Protein AF-A0A2V6WEN0-F1 (afdb_monomer_lite)

Structure (mmCIF, N/CA/C/O backbone):
data_AF-A0A2V6WEN0-F1
#
_entry.id   AF-A0A2V6WEN0-F1
#
loop_
_atom_site.group_PDB
_atom_site.id
_atom_site.type_symbol
_atom_site.label_atom_id
_atom_site.label_alt_id
_atom_site.label_comp_id
_atom_site.label_asym_id
_atom_site.label_entity_id
_atom_site.label_seq_id
_atom_site.pdbx_PDB_ins_code
_atom_site.Cartn_x
_atom_site.Cartn_y
_atom_site.Cartn_z
_atom_site.occupancy
_atom_site.B_iso_or_equiv
_atom_site.auth_seq_id
_atom_site.auth_comp_id
_atom_site.auth_asym_id
_atom_site.auth_atom_id
_atom_site.pdbx_PDB_model_num
ATOM 1 N N . MET A 1 1 ? 1.503 42.619 5.405 1.00 52.03 1 MET A N 1
ATOM 2 C CA . MET A 1 1 ? 1.293 41.228 5.858 1.00 52.03 1 MET A CA 1
ATOM 3 C C . MET A 1 1 ? 1.195 40.349 4.615 1.00 52.03 1 MET A C 1
ATOM 5 O O . MET A 1 1 ? 0.167 40.417 3.955 1.00 52.03 1 MET A O 1
ATOM 9 N N . PRO A 1 2 ? 2.258 39.650 4.186 1.00 51.03 2 PRO A N 1
ATOM 10 C CA . PRO A 1 2 ? 2.187 38.830 2.980 1.00 51.03 2 PRO A CA 1
ATOM 11 C C . PRO A 1 2 ? 1.490 37.493 3.263 1.00 51.03 2 PRO A C 1
ATOM 13 O O . PRO A 1 2 ? 1.776 36.824 4.255 1.00 51.03 2 PRO A O 1
ATOM 16 N N . GLY A 1 3 ? 0.534 37.169 2.391 1.00 53.19 3 GLY A N 1
ATOM 17 C CA . GLY A 1 3 ? -0.346 36.012 2.468 1.00 53.19 3 GLY A CA 1
ATOM 18 C C . GLY A 1 3 ? 0.389 34.684 2.332 1.00 53.19 3 GLY A C 1
ATOM 19 O O . GLY A 1 3 ? 1.315 34.532 1.536 1.00 53.19 3 GLY A O 1
ATOM 20 N N . SER A 1 4 ? -0.063 33.721 3.131 1.00 55.56 4 SER A N 1
ATOM 21 C CA . SER A 1 4 ? 0.369 32.332 3.064 1.00 55.56 4 SER A CA 1
ATOM 22 C C . SER A 1 4 ? 0.012 31.751 1.694 1.00 55.56 4 SER A C 1
ATOM 24 O O . SER A 1 4 ? -1.165 31.679 1.333 1.00 55.56 4 SER A O 1
ATOM 26 N N . LEU A 1 5 ? 1.025 31.344 0.927 1.00 53.78 5 LEU A N 1
ATOM 27 C CA . LEU A 1 5 ? 0.837 30.480 -0.231 1.00 53.78 5 LEU A CA 1
ATOM 28 C C . LEU A 1 5 ? 0.321 29.129 0.273 1.00 53.78 5 LEU A C 1
ATOM 30 O O . LEU A 1 5 ? 1.086 28.309 0.780 1.00 53.78 5 LEU A O 1
ATOM 34 N N . SER A 1 6 ? -0.983 28.896 0.132 1.00 51.62 6 SER A N 1
ATOM 35 C CA . SER A 1 6 ? -1.570 27.569 0.291 1.00 51.62 6 SER A CA 1
ATOM 36 C C . SER A 1 6 ? -1.165 26.735 -0.923 1.00 51.62 6 SER A C 1
ATOM 38 O O . SER A 1 6 ? -1.819 26.728 -1.962 1.00 51.62 6 SER A O 1
ATOM 40 N N . ILE A 1 7 ? -0.002 26.099 -0.820 1.00 59.72 7 ILE A N 1
ATOM 41 C CA . ILE A 1 7 ? 0.394 25.026 -1.726 1.00 59.72 7 ILE A CA 1
ATOM 42 C C . ILE A 1 7 ? -0.611 23.899 -1.450 1.00 59.72 7 ILE A C 1
ATOM 44 O O . ILE A 1 7 ? -0.650 23.434 -0.306 1.00 59.72 7 ILE A O 1
ATOM 48 N N . PRO A 1 8 ? -1.443 23.460 -2.418 1.00 48.28 8 PRO A N 1
ATOM 49 C CA . PRO A 1 8 ? -2.257 22.276 -2.197 1.00 48.28 8 PRO A CA 1
ATOM 50 C C . PRO A 1 8 ? -1.282 21.150 -1.852 1.00 48.28 8 PRO A C 1
ATOM 52 O O . PRO A 1 8 ? -0.276 21.002 -2.560 1.00 48.28 8 PRO A O 1
ATOM 55 N N . PRO A 1 9 ? -1.492 20.398 -0.758 1.00 49.66 9 PRO A N 1
ATOM 56 C CA . PRO A 1 9 ? -0.635 19.272 -0.473 1.00 49.66 9 PRO A CA 1
ATOM 57 C C . PRO A 1 9 ? -0.705 18.386 -1.707 1.00 49.66 9 PRO A C 1
ATOM 59 O O . PRO A 1 9 ? -1.751 17.836 -2.046 1.00 49.66 9 PRO A O 1
ATOM 62 N N . ARG A 1 10 ? 0.418 18.286 -2.413 1.00 43.38 10 ARG A N 1
ATOM 63 C CA . ARG A 1 10 ? 0.699 17.121 -3.232 1.00 43.38 10 ARG A CA 1
ATOM 64 C C . ARG A 1 10 ? 0.611 15.957 -2.256 1.00 43.38 10 ARG A C 1
ATOM 66 O O . ARG A 1 10 ? 1.546 15.690 -1.508 1.00 43.38 10 ARG A O 1
ATOM 73 N N . ILE A 1 11 ? -0.574 15.373 -2.161 1.00 48.47 11 ILE A N 1
ATOM 74 C CA . ILE A 1 11 ? -0.842 14.175 -1.388 1.00 48.47 11 ILE A CA 1
ATOM 75 C C . ILE A 1 11 ? -0.080 13.059 -2.096 1.00 48.47 11 ILE A C 1
ATOM 77 O O . ILE A 1 11 ? -0.629 12.258 -2.834 1.00 48.47 11 ILE A O 1
ATOM 81 N N . THR A 1 12 ? 1.224 12.984 -1.834 1.00 51.12 12 THR A N 1
ATOM 82 C CA . THR A 1 12 ? 1.779 11.717 -1.377 1.00 51.12 12 THR A CA 1
ATOM 83 C C . THR A 1 12 ? 0.836 11.323 -0.254 1.00 51.12 12 THR A C 1
ATOM 85 O O . THR A 1 12 ? 0.905 11.973 0.786 1.00 51.12 12 THR A O 1
ATOM 88 N N . ALA A 1 13 ? -0.174 10.487 -0.547 1.00 50.41 13 ALA A N 1
ATOM 89 C CA . ALA A 1 13 ? -1.279 10.174 0.360 1.00 50.41 13 ALA A CA 1
ATOM 90 C C . ALA A 1 13 ? -0.697 10.075 1.765 1.00 50.41 13 ALA A C 1
ATOM 92 O O . ALA A 1 13 ? 0.225 9.287 1.973 1.00 50.41 13 ALA A O 1
ATOM 93 N N . GLY A 1 14 ? -1.072 11.054 2.600 1.00 44.50 14 GLY A N 1
ATOM 94 C CA . GLY A 1 14 ? -0.222 11.542 3.680 1.00 44.50 14 GLY A CA 1
ATOM 95 C C . GLY A 1 14 ? 0.317 10.397 4.513 1.00 44.50 14 GLY A C 1
ATOM 96 O O . GLY A 1 14 ? -0.336 9.369 4.653 1.00 44.50 14 GLY A O 1
ATOM 97 N N . SER A 1 15 ? 1.465 10.596 5.140 1.00 52.66 15 SER A N 1
ATOM 98 C CA . SER A 1 15 ? 2.025 9.692 6.147 1.00 52.66 15 SER A CA 1
ATOM 99 C C . SER A 1 15 ? 1.024 9.282 7.255 1.00 52.66 15 SER A C 1
ATOM 101 O O . SER A 1 15 ? 1.341 8.411 8.052 1.00 52.66 15 SER A O 1
ATOM 103 N N . ASP A 1 16 ? -0.164 9.899 7.295 1.00 58.94 16 ASP A N 1
ATOM 104 C CA . ASP A 1 16 ? -1.290 9.663 8.199 1.00 58.94 16 ASP A CA 1
ATOM 105 C C . ASP A 1 16 ? -2.565 9.094 7.516 1.00 58.94 16 ASP A C 1
ATOM 107 O O . ASP A 1 16 ? -3.513 8.711 8.197 1.00 58.94 16 ASP A O 1
ATOM 111 N N . TYR A 1 17 ? -2.628 9.003 6.177 1.00 69.12 17 TYR A N 1
ATOM 112 C CA . TYR A 1 17 ? -3.781 8.416 5.484 1.00 69.12 17 TYR A CA 1
ATOM 113 C C . TYR A 1 17 ? -3.793 6.904 5.700 1.00 69.12 17 TYR A C 1
ATOM 115 O O . TYR A 1 17 ? -2.938 6.173 5.187 1.00 69.12 17 TYR A O 1
ATOM 123 N N . ARG A 1 18 ? -4.774 6.446 6.476 1.00 72.69 18 ARG A N 1
ATOM 124 C CA . ARG A 1 18 ? -5.009 5.028 6.728 1.00 72.69 18 ARG A CA 1
ATOM 125 C C . ARG A 1 18 ? -5.844 4.448 5.604 1.00 72.69 18 ARG A C 1
ATOM 127 O O . ARG A 1 18 ? -6.939 4.932 5.336 1.00 72.69 18 ARG A O 1
ATOM 134 N N . LEU A 1 19 ? -5.321 3.391 5.000 1.00 76.94 19 LEU A N 1
ATOM 135 C CA . LEU A 1 19 ? -6.035 2.603 4.013 1.00 76.94 19 LEU A CA 1
ATOM 136 C C . LEU A 1 19 ? -7.253 1.962 4.678 1.00 76.94 19 LEU A C 1
ATOM 138 O O . LEU A 1 19 ? -7.151 1.243 5.679 1.00 76.94 19 LEU A O 1
ATOM 142 N N . GLY A 1 20 ? -8.415 2.272 4.127 1.00 76.94 20 GLY A N 1
ATOM 143 C CA . GLY A 1 20 ? -9.701 1.726 4.495 1.00 76.94 20 GLY A CA 1
ATOM 144 C C . GLY A 1 20 ? -10.188 0.706 3.475 1.00 76.94 20 GLY A C 1
ATOM 145 O O . GLY A 1 20 ? -9.763 0.643 2.322 1.00 76.94 20 GLY A O 1
ATOM 146 N N . THR A 1 21 ? -11.126 -0.118 3.919 1.00 81.94 21 THR A N 1
ATOM 147 C CA . THR A 1 21 ? -11.887 -1.014 3.053 1.00 81.94 21 THR A CA 1
ATOM 148 C C . THR A 1 21 ? -12.511 -0.253 1.877 1.00 81.94 21 THR A C 1
ATOM 150 O O . THR A 1 21 ? -13.185 0.759 2.077 1.00 81.94 21 THR A O 1
ATOM 153 N N . GLY A 1 22 ? -12.331 -0.771 0.660 1.00 79.88 22 GLY A N 1
ATOM 154 C CA . GLY A 1 22 ? -12.826 -0.163 -0.578 1.00 79.88 22 GLY A CA 1
ATOM 155 C C . GLY A 1 22 ? -11.874 0.846 -1.226 1.00 79.88 22 GLY A C 1
ATOM 156 O O . GLY A 1 22 ? -12.166 1.316 -2.326 1.00 79.88 22 GLY A O 1
ATOM 157 N N . ASP A 1 23 ? -10.734 1.160 -0.604 1.00 83.31 23 ASP A N 1
ATOM 158 C CA . ASP A 1 23 ? -9.709 1.969 -1.262 1.00 83.31 23 ASP A CA 1
ATOM 159 C C . ASP A 1 23 ? -9.049 1.202 -2.404 1.00 83.31 23 ASP A C 1
ATOM 161 O O . ASP A 1 23 ? -8.862 -0.016 -2.360 1.00 83.31 23 ASP A O 1
ATOM 165 N N . THR A 1 24 ? -8.686 1.934 -3.451 1.00 84.75 24 THR A N 1
ATOM 166 C CA . THR A 1 24 ? -7.963 1.394 -4.598 1.00 84.75 24 THR A CA 1
ATOM 167 C C . THR A 1 24 ? -6.519 1.860 -4.535 1.00 84.75 24 THR A C 1
ATOM 169 O O . THR A 1 24 ? -6.214 3.054 -4.628 1.00 84.75 24 THR A O 1
ATOM 172 N N . VAL A 1 25 ? -5.622 0.892 -4.387 1.00 83.56 25 VAL A N 1
ATOM 173 C CA . VAL A 1 25 ? -4.181 1.106 -4.370 1.00 83.56 25 VAL A CA 1
ATOM 174 C C . VAL A 1 25 ? -3.566 0.572 -5.652 1.00 83.56 25 VAL A C 1
ATOM 176 O O . VAL A 1 25 ? -3.870 -0.520 -6.121 1.00 83.56 25 VAL A O 1
ATOM 179 N N . GLU A 1 26 ? -2.678 1.357 -6.229 1.00 85.88 26 GLU A N 1
ATOM 180 C CA . GLU A 1 26 ? -1.772 0.923 -7.271 1.00 85.88 26 GLU A CA 1
ATOM 181 C C . GLU A 1 26 ? -0.455 0.505 -6.626 1.00 85.88 26 GLU A C 1
ATOM 183 O O . GLU A 1 26 ? 0.148 1.227 -5.834 1.00 85.88 26 GLU A O 1
ATOM 188 N N . VAL A 1 27 ? -0.008 -0.687 -6.975 1.00 85.88 27 VAL A N 1
ATOM 189 C CA . VAL A 1 27 ? 1.249 -1.267 -6.543 1.00 85.88 27 VAL A CA 1
ATOM 190 C C . VAL A 1 27 ? 2.137 -1.322 -7.768 1.00 85.88 27 VAL A C 1
ATOM 192 O O . VAL A 1 27 ? 1.892 -2.082 -8.705 1.00 85.88 27 VAL A O 1
ATOM 195 N N . VAL A 1 28 ? 3.168 -0.493 -7.771 1.00 85.88 28 VAL A N 1
ATOM 196 C CA . VAL A 1 28 ? 4.164 -0.449 -8.831 1.00 85.88 28 VAL A CA 1
ATOM 197 C C . VAL A 1 28 ? 5.367 -1.256 -8.379 1.00 85.88 28 VAL A C 1
ATOM 199 O O . VAL A 1 28 ? 6.013 -0.945 -7.383 1.00 85.88 28 VAL A O 1
ATOM 202 N N . LEU A 1 29 ? 5.638 -2.312 -9.127 1.00 84.75 29 LEU A N 1
ATOM 203 C CA . LEU A 1 29 ? 6.766 -3.204 -8.988 1.00 84.75 29 LEU A CA 1
ATOM 204 C C . LEU A 1 29 ? 7.800 -2.843 -10.056 1.00 84.75 29 LEU A C 1
ATOM 206 O O . LEU A 1 29 ? 7.684 -3.272 -11.200 1.00 84.75 29 LEU A O 1
ATOM 210 N N . ALA A 1 30 ? 8.806 -2.050 -9.706 1.00 84.62 30 ALA A N 1
ATOM 211 C CA . ALA A 1 30 ? 9.903 -1.702 -10.600 1.00 84.62 30 ALA A CA 1
ATOM 212 C C . ALA A 1 30 ? 11.095 -2.645 -10.378 1.00 84.62 30 ALA A C 1
ATOM 214 O O . ALA A 1 30 ? 11.862 -2.519 -9.425 1.00 84.62 30 ALA A O 1
ATOM 215 N N . GLY A 1 31 ? 11.231 -3.634 -11.258 1.00 80.31 31 GLY A N 1
ATOM 216 C CA . GLY A 1 31 ? 12.390 -4.516 -11.315 1.00 80.31 31 GLY A CA 1
ATOM 217 C C . GLY A 1 31 ? 13.533 -3.928 -12.148 1.00 80.31 31 GLY A C 1
ATOM 218 O O . GLY A 1 31 ? 13.480 -2.805 -12.642 1.00 80.31 31 GLY A O 1
ATOM 219 N N . ARG A 1 32 ? 14.588 -4.726 -12.350 1.00 70.88 32 ARG A N 1
ATOM 220 C CA . ARG A 1 32 ? 15.763 -4.322 -13.149 1.00 70.88 32 ARG A CA 1
ATOM 221 C C . ARG A 1 32 ? 15.492 -4.131 -14.639 1.00 70.88 32 ARG A C 1
ATOM 223 O O . ARG A 1 32 ? 16.218 -3.382 -15.283 1.00 70.88 32 ARG A O 1
ATOM 230 N N . VAL A 1 33 ? 14.531 -4.870 -15.183 1.00 74.00 33 VAL A N 1
ATOM 231 C CA . VAL A 1 33 ? 14.281 -4.945 -16.633 1.00 74.00 33 VAL A CA 1
ATOM 232 C C . VAL A 1 33 ? 12.832 -4.585 -16.970 1.00 74.00 33 VAL A C 1
ATOM 234 O O . VAL A 1 33 ? 12.550 -4.158 -18.083 1.00 74.00 33 VAL A O 1
ATOM 237 N N . GLU A 1 34 ? 11.920 -4.699 -16.004 1.00 79.56 34 GLU A N 1
ATOM 238 C CA . GLU A 1 34 ? 10.488 -4.500 -16.206 1.00 79.56 34 GLU A CA 1
ATOM 239 C C . GLU A 1 34 ? 9.847 -3.759 -15.033 1.00 79.56 34 GLU A C 1
ATOM 241 O O . GLU A 1 34 ? 10.272 -3.892 -13.884 1.00 79.56 34 GLU A O 1
ATOM 246 N N . VAL A 1 35 ? 8.811 -2.978 -15.342 1.00 83.56 35 VAL A N 1
ATOM 247 C CA . VAL A 1 35 ? 7.960 -2.310 -14.357 1.00 83.56 35 VAL A CA 1
ATOM 248 C C . VAL A 1 35 ? 6.557 -2.889 -14.487 1.00 83.56 35 VAL A C 1
ATOM 250 O O . VAL A 1 35 ? 5.892 -2.669 -15.498 1.00 83.56 35 VAL A O 1
ATOM 253 N N . ALA A 1 36 ? 6.100 -3.612 -13.470 1.00 83.00 36 ALA A N 1
ATOM 254 C CA . ALA A 1 36 ? 4.744 -4.133 -13.385 1.00 83.00 36 ALA A CA 1
ATOM 255 C C . ALA A 1 36 ? 3.882 -3.192 -12.536 1.00 83.00 36 ALA A C 1
ATOM 257 O O . ALA A 1 36 ? 4.269 -2.804 -11.439 1.00 83.00 36 ALA A O 1
ATOM 258 N N . ARG A 1 37 ? 2.709 -2.801 -13.034 1.00 84.44 37 ARG A N 1
ATOM 259 C CA . ARG A 1 37 ? 1.758 -1.950 -12.304 1.00 84.44 37 ARG A CA 1
ATOM 260 C C . ARG A 1 37 ? 0.505 -2.754 -12.036 1.00 84.44 37 ARG A C 1
ATOM 262 O O . ARG A 1 37 ? -0.170 -3.170 -12.971 1.00 84.44 37 ARG A O 1
ATOM 269 N N . GLN A 1 38 ? 0.215 -2.971 -10.765 1.00 84.50 38 GLN A N 1
ATOM 270 C CA . GLN A 1 38 ? -0.885 -3.806 -10.319 1.00 84.50 38 GLN A CA 1
ATOM 271 C C . GLN A 1 38 ? -1.855 -2.953 -9.518 1.00 84.50 38 GLN A C 1
ATOM 273 O O . GLN A 1 38 ? -1.500 -2.424 -8.471 1.00 84.50 38 GLN A O 1
ATOM 278 N N . VAL A 1 39 ? -3.091 -2.842 -9.985 1.00 85.00 39 VAL A N 1
ATOM 279 C CA . VAL A 1 39 ? -4.146 -2.162 -9.233 1.00 85.00 39 VAL A CA 1
ATOM 280 C C . VAL A 1 39 ? -4.873 -3.191 -8.379 1.00 85.00 39 VAL A C 1
ATOM 282 O O . VAL A 1 39 ? -5.388 -4.180 -8.899 1.00 85.00 39 VAL A O 1
ATOM 285 N N . ALA A 1 40 ? -4.897 -2.966 -7.069 1.00 82.69 40 ALA A N 1
ATOM 286 C CA . ALA A 1 40 ? -5.568 -3.811 -6.097 1.00 82.69 40 ALA A CA 1
ATOM 287 C C . ALA A 1 40 ? -6.544 -2.979 -5.260 1.00 82.69 40 ALA A C 1
ATOM 289 O O . ALA A 1 40 ? -6.255 -1.855 -4.854 1.00 82.69 40 ALA A O 1
ATOM 290 N N . MET A 1 41 ? -7.711 -3.551 -4.983 1.00 85.69 41 MET A N 1
ATOM 291 C CA . MET A 1 41 ? -8.698 -2.953 -4.091 1.00 85.69 41 MET A CA 1
ATOM 292 C C . MET A 1 41 ? -8.573 -3.564 -2.696 1.00 85.69 41 MET A C 1
ATOM 294 O O . MET A 1 41 ? -8.360 -4.773 -2.556 1.00 85.69 41 MET A O 1
ATOM 298 N N . VAL A 1 42 ? -8.719 -2.734 -1.665 1.00 86.31 42 VAL A N 1
ATOM 299 C CA . VAL A 1 42 ? -8.801 -3.188 -0.277 1.00 86.31 42 VAL A CA 1
ATOM 300 C C . VAL A 1 42 ? -10.139 -3.900 -0.089 1.00 86.31 42 VAL A C 1
ATOM 302 O O . VAL A 1 42 ? -11.207 -3.297 -0.194 1.00 86.31 42 VAL A O 1
ATOM 305 N N . SER A 1 43 ? -10.076 -5.199 0.182 1.00 83.56 43 SER A N 1
ATOM 306 C CA . SER A 1 43 ? -11.248 -6.048 0.411 1.00 83.56 43 SER A CA 1
ATOM 307 C C . SER A 1 43 ? -11.992 -5.656 1.690 1.00 83.56 43 SER A C 1
ATOM 309 O O . SER A 1 43 ? -11.435 -4.987 2.558 1.00 83.56 43 SER A O 1
ATOM 311 N N . ALA A 1 44 ? -13.230 -6.144 1.844 1.00 79.62 44 ALA A N 1
ATOM 312 C CA . ALA A 1 44 ? -14.039 -5.990 3.063 1.00 79.62 44 ALA A CA 1
ATOM 313 C C . ALA A 1 44 ? -13.293 -6.391 4.348 1.00 79.62 44 ALA A C 1
ATOM 315 O O . ALA A 1 44 ? -13.424 -5.729 5.372 1.00 79.62 44 ALA A O 1
ATOM 316 N N . ASP A 1 45 ? -12.463 -7.427 4.235 1.00 79.06 45 ASP A N 1
AT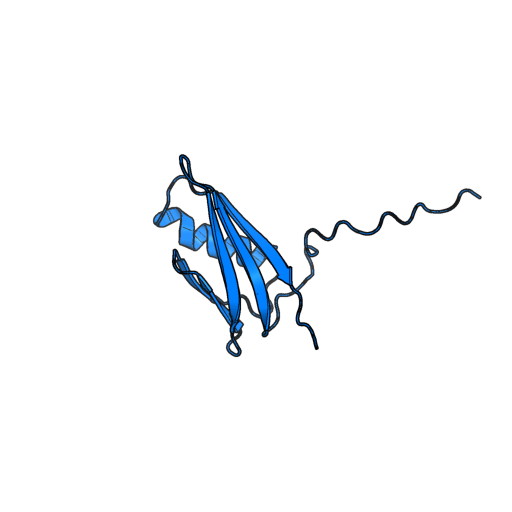OM 317 C CA . ASP A 1 45 ? -11.606 -7.972 5.291 1.00 79.06 45 ASP A CA 1
ATOM 318 C C . ASP A 1 45 ? -10.408 -7.070 5.642 1.00 79.06 45 ASP A C 1
ATOM 320 O O . ASP A 1 45 ? -9.692 -7.316 6.605 1.00 79.06 45 ASP A O 1
ATOM 324 N N . GLY A 1 46 ? -10.164 -6.023 4.848 1.00 80.44 46 GLY A N 1
ATOM 325 C CA . GLY A 1 46 ? -9.035 -5.124 5.033 1.00 80.44 46 GLY A CA 1
ATOM 326 C C . GLY A 1 46 ? -7.737 -5.564 4.361 1.00 80.44 46 GLY A C 1
ATOM 327 O O . GLY A 1 46 ? -6.665 -5.020 4.630 1.00 80.44 46 GLY A O 1
ATOM 328 N N . ASN A 1 47 ? -7.817 -6.545 3.469 1.00 86.25 47 ASN A N 1
ATOM 329 C CA . ASN A 1 47 ? -6.660 -7.105 2.782 1.00 86.25 47 ASN A CA 1
ATOM 330 C C . ASN A 1 47 ? -6.655 -6.677 1.314 1.00 86.25 47 ASN A C 1
ATOM 332 O O . ASN A 1 47 ? -7.707 -6.617 0.675 1.00 86.25 47 ASN A O 1
ATOM 336 N N . ILE A 1 48 ? -5.475 -6.428 0.756 1.00 85.75 48 ILE A N 1
ATOM 337 C CA . ILE A 1 48 ? -5.284 -6.235 -0.686 1.00 85.75 48 ILE A CA 1
ATOM 338 C C . ILE A 1 48 ? -4.733 -7.514 -1.298 1.00 85.75 48 ILE A C 1
ATOM 340 O O . ILE A 1 48 ? -3.786 -8.104 -0.782 1.00 85.75 48 ILE A O 1
ATOM 344 N N . ALA A 1 49 ? -5.324 -7.954 -2.403 1.00 81.06 49 ALA A N 1
ATOM 345 C CA . ALA A 1 49 ? -4.820 -9.089 -3.162 1.00 81.06 49 ALA A CA 1
ATOM 346 C C . ALA A 1 49 ? -3.843 -8.585 -4.225 1.00 81.06 49 ALA A C 1
ATOM 348 O O . ALA A 1 49 ? -4.240 -7.926 -5.184 1.00 81.06 49 ALA A O 1
ATOM 349 N N . VAL A 1 50 ? -2.560 -8.893 -4.053 1.00 78.94 50 VAL A N 1
ATOM 350 C CA . VAL A 1 50 ? -1.500 -8.449 -4.957 1.00 78.94 50 VAL A CA 1
ATOM 351 C C . VAL A 1 50 ? -0.860 -9.685 -5.572 1.00 78.94 50 VAL A C 1
ATO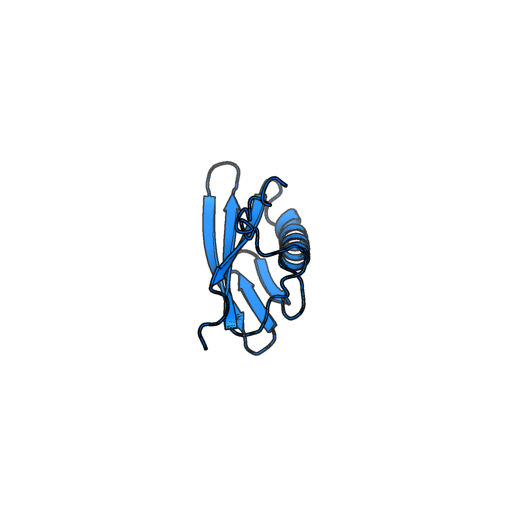M 353 O O . VAL A 1 50 ? -0.100 -10.354 -4.886 1.00 78.94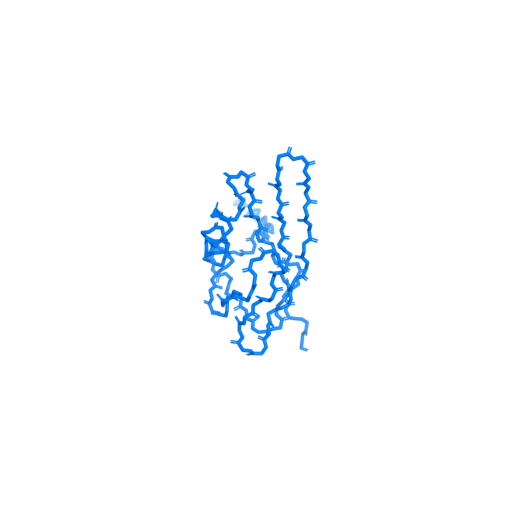 50 VAL A O 1
ATOM 356 N N . PRO A 1 51 ? -1.137 -10.021 -6.845 1.00 71.69 51 PRO A N 1
ATOM 357 C CA . PRO A 1 51 ? -0.707 -11.281 -7.459 1.00 71.69 51 PRO A CA 1
ATOM 358 C C . PRO A 1 51 ? 0.768 -11.674 -7.239 1.00 71.69 51 PRO A C 1
ATOM 360 O O . PRO A 1 51 ? 1.008 -12.844 -6.952 1.00 71.69 51 PRO A O 1
ATOM 363 N N . PRO A 1 52 ? 1.757 -10.754 -7.305 1.00 68.62 52 PRO A N 1
ATOM 364 C CA . PRO A 1 52 ? 3.159 -11.115 -7.070 1.00 68.62 52 PRO A CA 1
ATOM 365 C C . PRO A 1 52 ? 3.531 -11.385 -5.602 1.00 68.62 52 PRO A C 1
ATOM 367 O O . PRO A 1 52 ? 4.613 -11.903 -5.362 1.00 68.62 52 PRO A O 1
ATOM 370 N N . ILE A 1 53 ? 2.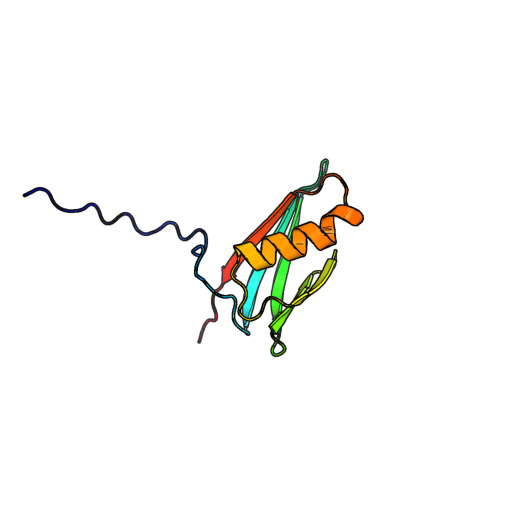690 -11.028 -4.626 1.00 72.62 53 ILE A N 1
ATOM 371 C CA . ILE A 1 53 ? 3.005 -11.105 -3.182 1.00 72.62 53 ILE A CA 1
ATOM 372 C C . ILE A 1 53 ? 1.989 -11.952 -2.403 1.00 72.62 53 ILE A C 1
ATOM 374 O O . ILE A 1 53 ? 2.340 -12.600 -1.421 1.00 72.62 53 ILE A O 1
ATOM 378 N N . GLY A 1 54 ? 0.735 -11.974 -2.846 1.00 79.19 54 GLY A N 1
ATOM 379 C CA . GLY A 1 54 ? -0.398 -12.597 -2.175 1.00 79.19 54 GLY A CA 1
ATOM 380 C C . GLY A 1 54 ? -1.332 -11.577 -1.522 1.00 79.19 54 GLY A C 1
ATOM 381 O O . GLY A 1 54 ? -1.371 -10.401 -1.890 1.00 79.19 54 GLY A O 1
ATOM 382 N N . ALA A 1 55 ? -2.127 -12.048 -0.564 1.00 81.56 55 ALA A N 1
ATOM 383 C CA . ALA A 1 55 ? -3.004 -11.197 0.229 1.00 81.56 55 ALA A CA 1
ATOM 384 C C . ALA A 1 55 ? -2.197 -10.491 1.327 1.00 81.56 55 ALA A C 1
ATOM 386 O O . ALA A 1 55 ? -1.603 -11.152 2.178 1.00 81.56 55 ALA A O 1
ATOM 387 N N . VAL A 1 56 ? -2.188 -9.158 1.320 1.00 82.94 56 VAL A N 1
ATOM 388 C CA . VAL A 1 56 ? -1.494 -8.351 2.329 1.00 82.94 56 VAL A CA 1
ATOM 389 C C . VAL A 1 56 ? -2.520 -7.572 3.151 1.00 82.94 56 VAL A C 1
ATOM 391 O O . VAL A 1 56 ? -3.310 -6.825 2.571 1.00 82.94 56 VAL A O 1
ATOM 394 N N . PRO A 1 57 ? -2.533 -7.719 4.487 1.00 82.88 57 PRO A N 1
ATOM 395 C CA . PRO A 1 57 ? -3.401 -6.927 5.346 1.00 82.88 57 PRO A CA 1
ATOM 396 C C . PRO A 1 57 ? -2.921 -5.479 5.381 1.00 82.88 57 PRO A C 1
ATOM 398 O O . PRO A 1 57 ? -1.791 -5.209 5.797 1.00 82.88 57 PRO A O 1
ATOM 401 N N . VAL A 1 58 ? -3.780 -4.562 4.936 1.00 80.44 58 VAL A N 1
ATOM 402 C CA . VAL A 1 58 ? -3.497 -3.119 4.874 1.00 80.44 58 VAL A CA 1
ATOM 403 C C . VAL A 1 58 ? -4.562 -2.258 5.546 1.00 80.44 58 VAL A C 1
ATOM 405 O O . VAL A 1 58 ?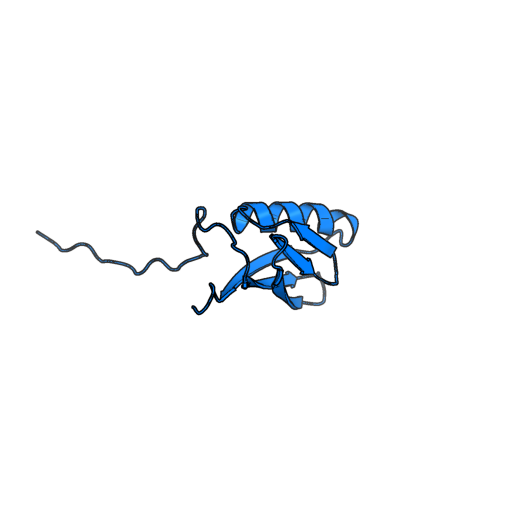 -4.363 -1.056 5.679 1.00 80.44 58 VAL A O 1
ATOM 408 N N . ALA A 1 59 ? -5.664 -2.845 6.019 1.00 75.69 59 ALA A N 1
ATOM 409 C CA . ALA A 1 59 ? -6.686 -2.117 6.758 1.00 75.69 59 ALA A CA 1
ATOM 410 C C . ALA A 1 59 ? -6.112 -1.467 8.006 1.00 75.69 59 ALA A C 1
ATOM 412 O O . ALA A 1 59 ? -5.459 -2.105 8.833 1.00 75.69 59 ALA A O 1
ATOM 413 N N . GLY A 1 60 ? -6.390 -0.174 8.136 1.00 74.06 60 GLY A N 1
ATOM 414 C CA . GLY A 1 60 ? -5.921 0.628 9.252 1.00 74.06 60 GLY A CA 1
ATOM 415 C C . GLY A 1 60 ? -4.422 0.922 9.211 1.00 74.06 60 GLY A C 1
ATOM 416 O O . GLY A 1 60 ? -3.973 1.707 10.044 1.00 74.06 60 GLY A O 1
ATOM 417 N N . LEU A 1 61 ? -3.660 0.365 8.261 1.00 78.12 61 LEU A N 1
ATOM 418 C CA . LEU A 1 61 ? -2.266 0.730 8.035 1.00 78.12 61 LEU A CA 1
ATOM 419 C C . LEU A 1 61 ? -2.192 2.006 7.206 1.00 78.12 61 LEU A C 1
ATOM 421 O O . LEU A 1 61 ? -3.022 2.270 6.333 1.00 78.12 61 LEU A O 1
ATOM 425 N N . THR A 1 62 ? -1.162 2.795 7.469 1.00 79.94 62 THR A N 1
ATOM 426 C CA . THR A 1 62 ? -0.800 3.897 6.580 1.00 79.94 62 THR A CA 1
ATOM 427 C C . THR A 1 62 ? -0.250 3.357 5.259 1.00 79.94 62 THR A C 1
ATOM 429 O O . THR A 1 62 ? 0.239 2.226 5.188 1.00 79.94 62 THR A O 1
ATOM 432 N N . VAL A 1 63 ? -0.278 4.172 4.201 1.00 77.12 63 VAL A N 1
ATOM 433 C CA . VAL A 1 63 ? 0.325 3.805 2.903 1.00 77.12 63 VAL A CA 1
ATOM 434 C C . VAL A 1 63 ? 1.801 3.409 3.064 1.00 77.12 63 VAL A C 1
ATOM 436 O O . VAL A 1 63 ? 2.251 2.453 2.439 1.00 77.12 63 VAL A O 1
ATOM 439 N N . LEU A 1 64 ? 2.532 4.079 3.963 1.00 76.25 64 LEU A N 1
ATOM 440 C CA . LEU A 1 64 ? 3.936 3.786 4.268 1.00 76.25 64 LEU A CA 1
ATOM 441 C C . LEU A 1 64 ? 4.106 2.429 4.964 1.00 76.25 64 LEU A C 1
ATOM 443 O O . LEU A 1 64 ? 4.975 1.642 4.582 1.00 76.25 64 LEU A O 1
ATOM 447 N N . GLU A 1 65 ? 3.280 2.124 5.967 1.00 83.00 65 GLU A N 1
ATOM 448 C CA . GLU A 1 65 ? 3.313 0.825 6.651 1.00 83.00 65 GLU A CA 1
ATOM 449 C C . GLU A 1 65 ? 2.924 -0.320 5.716 1.00 83.00 65 GLU A C 1
ATOM 451 O O . GLU A 1 65 ? 3.588 -1.359 5.707 1.00 83.00 65 GLU A O 1
ATOM 456 N N . ALA A 1 66 ? 1.885 -0.118 4.901 1.00 81.19 66 ALA A N 1
ATOM 457 C CA . ALA A 1 66 ? 1.477 -1.061 3.871 1.00 81.19 66 ALA A CA 1
ATOM 458 C C . ALA A 1 66 ? 2.623 -1.301 2.883 1.00 81.19 66 ALA A C 1
ATOM 460 O O . ALA A 1 66 ? 3.024 -2.446 2.687 1.00 81.19 66 ALA A O 1
ATOM 461 N N . GLN A 1 67 ? 3.230 -0.236 2.348 1.00 81.31 67 GLN A N 1
ATOM 462 C CA . GLN A 1 67 ? 4.388 -0.337 1.462 1.00 81.31 67 GLN A CA 1
ATOM 463 C C . GLN A 1 67 ? 5.544 -1.082 2.128 1.00 81.31 67 GLN A C 1
ATOM 465 O O . GLN A 1 67 ? 6.121 -1.974 1.518 1.00 81.31 67 GLN A O 1
ATOM 470 N N . THR A 1 68 ? 5.873 -0.767 3.380 1.00 82.50 68 THR A N 1
ATOM 471 C CA . THR A 1 68 ? 6.977 -1.418 4.101 1.00 82.50 68 THR A CA 1
ATOM 472 C C . THR A 1 68 ? 6.717 -2.911 4.261 1.00 82.50 68 THR A C 1
ATOM 474 O O . THR A 1 68 ? 7.578 -3.719 3.921 1.00 82.50 68 THR A O 1
ATOM 477 N N . ARG A 1 69 ? 5.513 -3.300 4.703 1.00 83.50 69 ARG A N 1
ATOM 478 C CA . ARG A 1 69 ? 5.132 -4.716 4.814 1.00 83.50 69 ARG A CA 1
ATOM 479 C C . ARG A 1 69 ? 5.194 -5.429 3.472 1.00 83.50 69 ARG A C 1
ATOM 481 O O . ARG A 1 69 ? 5.730 -6.529 3.391 1.00 83.50 69 ARG A O 1
ATOM 488 N N . MET A 1 70 ? 4.660 -4.811 2.427 1.00 81.56 70 MET A N 1
ATOM 489 C CA . MET A 1 70 ? 4.684 -5.380 1.084 1.00 81.56 70 MET A CA 1
ATOM 490 C C . MET A 1 70 ? 6.112 -5.539 0.573 1.00 81.56 70 MET A C 1
ATOM 492 O O . MET A 1 70 ? 6.450 -6.599 0.066 1.00 81.56 70 MET A O 1
ATOM 496 N N . THR A 1 71 ? 6.971 -4.539 0.763 1.00 81.50 71 THR A N 1
ATOM 497 C CA . THR A 1 71 ? 8.391 -4.594 0.394 1.00 81.50 71 THR A CA 1
ATOM 498 C C . THR A 1 71 ? 9.130 -5.699 1.144 1.00 81.50 71 THR A C 1
ATOM 500 O O . THR A 1 71 ? 9.921 -6.416 0.537 1.00 81.50 71 THR A O 1
ATOM 503 N N . GLU A 1 72 ? 8.860 -5.892 2.436 1.00 83.94 72 GLU A N 1
ATOM 504 C CA . GLU A 1 72 ? 9.453 -6.983 3.223 1.00 83.94 72 GLU A CA 1
ATOM 505 C C . GLU A 1 72 ? 9.009 -8.365 2.719 1.00 83.94 72 GLU A C 1
ATOM 507 O O . GLU A 1 72 ? 9.830 -9.277 2.638 1.00 83.94 72 GLU A O 1
ATOM 512 N N . LEU A 1 73 ? 7.744 -8.510 2.306 1.00 81.25 73 LEU A N 1
ATOM 513 C CA . LEU A 1 73 ? 7.236 -9.735 1.676 1.00 81.25 73 LEU A CA 1
ATOM 514 C C . LEU A 1 73 ? 7.783 -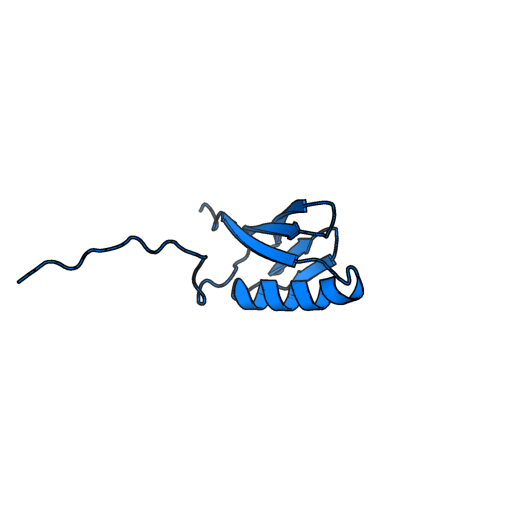9.933 0.250 1.00 81.25 73 LEU A C 1
ATOM 516 O O . LEU A 1 73 ? 7.987 -11.067 -0.180 1.00 81.25 73 LEU A O 1
ATOM 520 N N . ALA A 1 74 ? 8.056 -8.846 -0.477 1.00 79.19 74 ALA A N 1
ATOM 521 C CA . ALA A 1 74 ? 8.566 -8.883 -1.847 1.00 79.19 74 ALA A CA 1
ATOM 522 C C . ALA A 1 74 ? 10.081 -9.119 -1.927 1.00 79.19 74 ALA A C 1
ATOM 524 O O . ALA A 1 74 ? 10.541 -9.784 -2.850 1.00 79.19 74 ALA A O 1
ATOM 525 N N . LYS A 1 75 ? 10.863 -8.613 -0.965 1.00 80.38 75 LYS A N 1
ATOM 526 C CA . LYS A 1 75 ? 12.325 -8.785 -0.857 1.00 80.38 75 LYS A CA 1
ATOM 527 C C . LYS A 1 75 ? 12.817 -10.224 -1.084 1.00 80.38 75 LYS A C 1
ATOM 529 O O . LYS A 1 75 ? 13.771 -10.396 -1.848 1.00 80.38 75 LYS A O 1
ATOM 534 N N . PRO A 1 76 ? 12.244 -11.259 -0.432 1.00 79.81 76 PRO A N 1
ATOM 535 C CA . PRO A 1 76 ? 12.675 -12.640 -0.641 1.00 79.81 76 PRO A CA 1
ATOM 536 C C . PRO A 1 76 ? 12.271 -13.194 -2.014 1.00 79.81 76 PRO A C 1
ATOM 538 O O . PRO A 1 76 ? 12.963 -14.068 -2.529 1.00 79.81 76 PRO A O 1
ATOM 541 N N . LEU A 1 77 ? 11.194 -12.680 -2.616 1.00 76.56 77 LEU A N 1
ATOM 542 C CA . LEU A 1 77 ? 10.715 -13.092 -3.939 1.00 76.56 77 LEU A CA 1
ATOM 543 C C . LEU A 1 77 ? 11.541 -12.442 -5.059 1.00 76.56 77 LEU A C 1
ATOM 545 O O . LEU A 1 77 ? 11.945 -13.105 -6.012 1.00 76.56 77 LEU A O 1
ATOM 549 N N . PHE A 1 78 ? 11.853 -11.154 -4.910 1.00 73.25 78 PHE A N 1
ATOM 550 C CA . PHE A 1 78 ? 12.593 -10.356 -5.876 1.00 73.25 78 PHE A CA 1
ATOM 551 C C . PHE A 1 78 ? 13.684 -9.538 -5.177 1.00 73.25 78 PHE A C 1
ATOM 553 O O . PHE A 1 78 ? 13.452 -8.472 -4.613 1.00 73.25 78 PHE A O 1
ATOM 560 N N . ARG A 1 79 ? 14.927 -10.018 -5.285 1.00 71.69 79 ARG A N 1
ATOM 561 C CA . ARG A 1 79 ? 16.115 -9.449 -4.619 1.00 71.69 79 ARG A CA 1
ATOM 562 C C . ARG A 1 79 ? 16.451 -7.999 -5.033 1.00 71.69 79 ARG A C 1
ATOM 564 O O . ARG A 1 79 ? 17.249 -7.354 -4.362 1.00 71.69 79 ARG A O 1
ATOM 571 N N . TYR A 1 80 ? 15.875 -7.501 -6.132 1.00 68.69 80 TYR A N 1
ATOM 572 C CA . TYR A 1 80 ? 16.103 -6.159 -6.697 1.00 68.69 80 TYR A CA 1
ATOM 573 C C . TYR A 1 80 ? 14.818 -5.569 -7.289 1.00 68.69 80 TYR A C 1
ATOM 575 O O . TYR A 1 80 ? 14.784 -5.170 -8.454 1.00 68.69 80 TYR A O 1
ATOM 583 N N . LEU A 1 81 ? 13.751 -5.598 -6.502 1.00 78.44 81 LEU A N 1
ATOM 584 C CA . LEU A 1 81 ? 12.470 -5.003 -6.843 1.00 78.44 81 LEU A CA 1
ATOM 585 C C . LEU A 1 81 ? 12.242 -3.777 -5.962 1.00 78.44 81 LEU A C 1
ATOM 587 O O . LEU A 1 81 ? 12.289 -3.884 -4.738 1.00 78.44 81 LEU A O 1
ATOM 591 N N . ASP A 1 82 ? 11.972 -2.641 -6.590 1.00 81.00 82 ASP A N 1
ATOM 592 C CA . ASP A 1 82 ? 11.419 -1.475 -5.916 1.00 81.00 82 ASP A CA 1
ATOM 593 C C . ASP A 1 82 ? 9.892 -1.593 -5.912 1.00 81.00 82 ASP A C 1
ATOM 595 O O . ASP A 1 82 ? 9.264 -1.742 -6.963 1.00 81.00 82 ASP A O 1
ATOM 599 N N . LEU A 1 83 ? 9.303 -1.606 -4.717 1.00 84.56 83 LEU A N 1
ATOM 600 C CA . LEU A 1 83 ? 7.860 -1.661 -4.537 1.00 84.56 83 LEU A CA 1
ATOM 601 C C . LEU A 1 83 ? 7.374 -0.309 -4.033 1.00 84.56 83 LEU A C 1
ATOM 603 O O . LEU A 1 83 ? 7.684 0.121 -2.919 1.00 84.56 83 LEU A O 1
ATOM 607 N N . THR A 1 84 ? 6.554 0.327 -4.857 1.00 83.31 84 THR A N 1
ATOM 608 C CA . THR A 1 84 ? 5.904 1.595 -4.552 1.00 83.31 84 THR A CA 1
ATOM 609 C C . THR A 1 84 ? 4.400 1.372 -4.461 1.00 83.31 84 THR A C 1
ATOM 611 O O . THR A 1 84 ? 3.788 0.858 -5.394 1.00 83.31 84 THR A O 1
ATOM 614 N N . VAL A 1 85 ? 3.792 1.766 -3.341 1.00 81.44 85 VAL A N 1
ATOM 615 C CA . VAL A 1 85 ? 2.333 1.757 -3.174 1.00 81.44 85 VAL A CA 1
ATOM 616 C C . VAL A 1 85 ? 1.834 3.184 -3.325 1.00 81.44 85 VAL A C 1
ATOM 618 O O . VAL A 1 85 ? 2.277 4.083 -2.617 1.00 81.44 85 VAL A O 1
ATOM 621 N N . SER A 1 86 ? 0.915 3.393 -4.257 1.00 79.94 86 SER A N 1
ATOM 622 C CA . SER A 1 86 ? 0.265 4.674 -4.501 1.00 79.94 86 SER A CA 1
ATOM 623 C C . SER A 1 86 ? -1.230 4.505 -4.351 1.00 79.94 86 SER A C 1
ATOM 625 O O . SER A 1 86 ? -1.836 3.630 -4.959 1.00 79.94 86 SER A O 1
ATOM 627 N N . LEU A 1 87 ? -1.852 5.349 -3.543 1.00 79.38 87 LEU A N 1
ATOM 628 C CA . LEU A 1 87 ? -3.299 5.383 -3.487 1.00 79.38 87 LEU A CA 1
ATOM 629 C C . LEU A 1 87 ? -3.818 6.169 -4.697 1.00 79.38 87 LEU A C 1
ATOM 631 O O . LEU A 1 87 ? -3.546 7.361 -4.827 1.00 79.38 87 LEU A O 1
ATOM 635 N N . ILE A 1 88 ? -4.530 5.482 -5.590 1.00 78.75 88 ILE A N 1
ATOM 636 C CA . ILE A 1 88 ? -5.057 6.063 -6.837 1.00 78.75 88 ILE A CA 1
ATOM 637 C C . ILE A 1 88 ? -6.547 6.392 -6.746 1.00 78.75 88 ILE A C 1
ATOM 639 O O . ILE A 1 88 ? -7.050 7.193 -7.528 1.00 78.75 88 ILE A O 1
ATOM 643 N N . GLY A 1 89 ? -7.247 5.812 -5.772 1.00 69.12 89 GLY A N 1
ATOM 644 C CA . GLY A 1 89 ? -8.632 6.140 -5.477 1.00 69.12 89 GLY A CA 1
ATOM 645 C C . GLY A 1 89 ? -8.922 5.910 -4.007 1.00 69.12 89 GLY A C 1
ATOM 646 O O . GLY A 1 89 ? -8.892 4.771 -3.547 1.00 69.12 89 GLY A O 1
ATOM 647 N N . THR A 1 90 ? -9.218 6.984 -3.276 1.00 65.50 90 THR A N 1
ATOM 648 C CA . THR A 1 90 ? -9.910 6.854 -1.994 1.00 65.50 90 THR A CA 1
ATOM 649 C C . THR A 1 90 ? -11.368 6.560 -2.295 1.00 65.50 90 THR A C 1
ATOM 651 O O . THR A 1 90 ? -11.900 7.170 -3.227 1.00 65.50 90 THR A O 1
ATOM 654 N N . ARG A 1 91 ? -12.013 5.679 -1.530 1.00 57.66 91 ARG A N 1
ATOM 655 C CA . ARG A 1 91 ? -13.438 5.341 -1.669 1.00 57.66 91 ARG A CA 1
ATOM 656 C C . ARG A 1 91 ? -14.290 6.503 -2.213 1.00 57.66 91 ARG A C 1
ATOM 658 O O . ARG A 1 91 ? -14.461 7.535 -1.563 1.00 57.66 91 ARG A O 1
ATOM 665 N N . SER A 1 92 ? -14.830 6.298 -3.415 1.00 43.69 92 SER A N 1
ATOM 666 C CA . SER A 1 92 ? -16.007 7.012 -3.902 1.00 43.69 92 SER A CA 1
ATOM 667 C C . SER A 1 92 ? -17.198 6.431 -3.139 1.00 43.69 92 SER A C 1
ATOM 669 O O . SER A 1 92 ? -17.442 5.235 -3.253 1.00 43.69 92 SER A O 1
ATOM 671 N N . PHE A 1 93 ? -17.786 7.268 -2.279 1.00 39.16 93 PHE A N 1
ATOM 672 C CA . PHE A 1 93 ? -19.067 7.149 -1.563 1.00 39.16 93 PHE A CA 1
ATOM 673 C C . PHE A 1 93 ? -19.603 5.740 -1.259 1.00 39.16 93 PHE A C 1
ATOM 675 O O . PHE A 1 93 ? -20.169 5.096 -2.165 1.00 39.16 93 PHE A O 1
#

pLDDT: mean 73.84, std 12.71, range [39.16, 86.31]

Secondary structure (DSSP, 8-state):
-PPP-------S--TT-B--TT-EEEEEEE-SS-EEEEEEEB-TTSEEEETTTEEEE-TT-BHHHHHHHHHHHHTTT-TT-EEEEEEEE----

Sequence (93 aa):
MPGSLSIPPRITAGSDYRLGTGDTVEVVLAGRVEVARQVAMVSADGNIAVPPIGAVPVAGLTVLEAQTRMTELAKPLFRYLDLTVSLIGTRSF

Radius of gyration: 15.06 Å; chains: 1; bounding box: 35×54×26 Å

Foldseek 3Di:
DDDDDPPPPPPPVDQQNQDAAQFKKWKWKDAPPDIDIDIWGQHPQQWTQDPQQGTQRRGRHGQVRSQVRSCVSCCVVGVGIDIHIGGPDDDDD